Protein AF-A0A815THX4-F1 (afdb_monomer_lite)

Foldseek 3Di:
DDDPDDDPVSVVVVVCVVDNDDDDDDDLVQVVLVVVLVVVPDPCLLVVLLVLVQVLLVFPDKDWDWDWDPPVPDDPPDPPPTHTDDIDIDTPGHFDDPVNVVLQQDAQPADPDPPRPGGRSHSNSNCCVPDPWDKDDGDPKIKIWDADPSSDIDIDMD

Secondary structure (DSSP, 8-state):
----PPPHHHHHHHHHHHHPPP-PPP--HHHHHHHHHTT--STTHHHHHHHHHHHHTT-S-EEEEEEE---TTS-TT-GGGPPEEEEEEEE--PPP-HHHHHHHHSSS-----TT-S-TTS-GGGGGGGT-SS-EEEETTEEEEEEE-TTS-EEEEE-

InterPro domains:
  IPR036890 Histidine kinase/HSP90-like ATPase superfamily [G3DSA:3.30.565.10] (13-157)
  IPR036890 Histidine kinase/HSP90-like ATPase superfamily [SSF55874] (24-155)
  IPR058210 Sacsin/Nov domain [PF25794] (33-144)

Structure (mmCIF, N/CA/C/O backbone):
data_AF-A0A815THX4-F1
#
_entry.id   AF-A0A815THX4-F1
#
loop_
_atom_site.group_PDB
_atom_site.id
_atom_site.type_symbol
_atom_site.label_atom_id
_atom_site.label_alt_id
_atom_site.label_comp_id
_atom_site.label_asym_id
_atom_site.label_entity_id
_atom_site.label_seq_id
_atom_site.pdbx_PDB_ins_code
_atom_site.Cartn_x
_atom_site.Cartn_y
_atom_site.Cartn_z
_atom_site.occupancy
_atom_site.B_iso_or_equiv
_atom_site.auth_seq_id
_atom_site.auth_comp_id
_atom_site.auth_asym_id
_atom_site.auth_atom_id
_atom_site.pdbx_PDB_model_num
ATOM 1 N N . MET A 1 1 ? 11.079 26.989 -49.947 1.00 43.00 1 MET A N 1
ATOM 2 C CA . MET A 1 1 ? 10.542 25.959 -49.031 1.00 43.00 1 MET A CA 1
ATOM 3 C C . MET A 1 1 ? 11.718 25.300 -48.327 1.00 43.00 1 MET A C 1
ATOM 5 O O . MET A 1 1 ? 12.524 24.671 -49.001 1.00 43.00 1 MET A O 1
ATOM 9 N N . SER A 1 2 ? 11.881 25.532 -47.022 1.00 45.16 2 SER A N 1
ATOM 10 C CA . SER A 1 2 ? 12.988 24.970 -46.238 1.00 45.16 2 SER A CA 1
ATOM 11 C C . SER A 1 2 ? 12.837 23.449 -46.149 1.00 45.16 2 SER A C 1
ATOM 13 O O . SER A 1 2 ? 11.858 22.960 -45.588 1.00 45.16 2 SER A O 1
ATOM 15 N N . LYS A 1 3 ? 13.781 22.697 -46.725 1.00 56.72 3 LYS A N 1
ATOM 16 C CA . LYS A 1 3 ? 13.959 21.281 -46.394 1.00 56.72 3 LYS A CA 1
ATOM 17 C C . LYS A 1 3 ? 14.584 21.254 -45.002 1.00 56.72 3 LYS A C 1
ATOM 19 O O . LYS A 1 3 ? 15.767 21.550 -44.877 1.00 56.72 3 LYS A O 1
ATOM 24 N N . ASN A 1 4 ? 13.806 20.929 -43.972 1.00 61.59 4 ASN A N 1
ATOM 25 C CA . ASN A 1 4 ? 14.377 20.600 -42.668 1.00 61.59 4 ASN A CA 1
ATOM 26 C C . ASN A 1 4 ? 15.273 19.369 -42.857 1.00 61.59 4 ASN A C 1
ATOM 28 O O . ASN A 1 4 ? 14.770 18.258 -43.024 1.00 61.59 4 ASN A O 1
ATOM 32 N N . LEU A 1 5 ? 16.594 19.573 -42.910 1.00 72.06 5 LEU A N 1
ATOM 33 C CA . LEU A 1 5 ? 17.542 18.472 -42.813 1.00 72.06 5 LEU A CA 1
ATOM 34 C C . LEU A 1 5 ? 17.348 17.837 -41.436 1.00 72.06 5 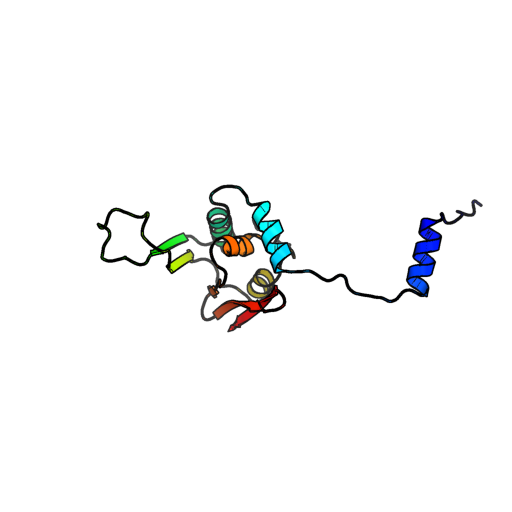LEU A C 1
ATOM 36 O O . LEU A 1 5 ? 17.507 18.509 -40.418 1.00 72.06 5 LEU A O 1
ATOM 40 N N . LEU A 1 6 ? 16.994 16.552 -41.426 1.00 74.69 6 LEU A N 1
ATOM 41 C CA . LEU A 1 6 ? 16.983 15.741 -40.214 1.00 74.69 6 LEU A CA 1
ATOM 42 C C . LEU A 1 6 ? 18.367 15.824 -39.579 1.00 74.69 6 LEU A C 1
ATOM 44 O O . LEU A 1 6 ? 19.382 15.604 -40.248 1.00 74.69 6 LEU A O 1
ATOM 48 N N . ASN A 1 7 ? 18.409 16.157 -38.294 1.00 86.94 7 ASN A N 1
ATOM 49 C CA . ASN A 1 7 ? 19.669 16.146 -37.574 1.00 86.94 7 ASN A CA 1
ATOM 50 C C . ASN A 1 7 ? 20.149 14.687 -37.403 1.00 86.94 7 ASN A C 1
ATOM 52 O O . ASN A 1 7 ? 19.446 13.710 -37.702 1.00 86.94 7 ASN A O 1
ATOM 56 N N . GLN A 1 8 ? 21.385 14.526 -36.938 1.00 90.19 8 GLN A N 1
ATOM 57 C CA . GLN A 1 8 ? 21.988 13.203 -36.792 1.00 90.19 8 GLN A CA 1
ATOM 58 C C . GLN A 1 8 ? 21.185 12.300 -35.840 1.00 90.19 8 GLN A C 1
ATOM 60 O O . GLN A 1 8 ? 20.997 11.122 -36.146 1.00 90.19 8 GLN A O 1
ATOM 65 N N . SER A 1 9 ? 20.664 12.836 -34.729 1.00 90.44 9 SER A N 1
ATOM 66 C CA . SER A 1 9 ? 19.825 12.080 -33.789 1.00 90.44 9 SER A CA 1
ATOM 67 C C . SER A 1 9 ? 18.517 11.602 -34.414 1.00 90.44 9 SER A C 1
ATOM 69 O O . SER A 1 9 ? 18.140 10.451 -34.206 1.00 90.44 9 SER A O 1
ATOM 71 N N . ASP A 1 10 ? 17.861 12.424 -35.232 1.00 93.31 10 ASP A N 1
ATOM 72 C CA . ASP A 1 10 ? 16.614 12.049 -35.900 1.00 93.31 10 ASP A CA 1
ATOM 73 C C . ASP A 1 10 ? 16.860 10.924 -36.911 1.00 93.31 10 ASP A C 1
ATOM 75 O O . ASP A 1 10 ? 16.099 9.959 -36.995 1.00 93.31 10 ASP A O 1
ATOM 79 N N . THR A 1 11 ? 17.980 11.000 -37.634 1.00 93.38 11 THR A N 1
ATOM 80 C CA . THR A 1 11 ? 18.398 9.956 -38.579 1.00 93.38 11 THR A CA 1
ATOM 81 C C . THR A 1 11 ? 18.682 8.633 -37.862 1.00 93.38 11 THR A C 1
ATOM 83 O O . THR A 1 11 ? 18.275 7.571 -38.334 1.00 93.38 11 THR A O 1
ATOM 86 N N . LEU A 1 12 ? 19.362 8.673 -36.711 1.00 93.81 12 LEU A N 1
ATOM 87 C CA . LEU A 1 12 ? 19.628 7.484 -35.895 1.00 93.81 12 LEU A CA 1
ATOM 88 C C . LEU A 1 12 ? 18.341 6.903 -35.298 1.00 93.81 12 LEU A C 1
ATOM 90 O O . LEU A 1 12 ? 18.167 5.685 -35.313 1.00 93.81 12 LEU A O 1
ATOM 94 N N . ARG A 1 13 ? 17.415 7.757 -34.843 1.00 93.12 13 ARG A N 1
ATOM 95 C CA . ARG A 1 13 ? 16.103 7.341 -34.335 1.00 93.12 13 ARG A CA 1
ATOM 96 C C . ARG A 1 13 ? 15.304 6.595 -35.400 1.00 93.12 13 ARG A C 1
ATOM 98 O O . ARG A 1 13 ? 14.772 5.529 -35.112 1.00 93.12 13 ARG A O 1
ATOM 105 N N . LEU A 1 14 ? 15.249 7.116 -36.626 1.00 94.69 14 LEU A N 1
ATOM 106 C CA . LEU A 1 14 ? 14.539 6.463 -37.731 1.00 94.69 14 LEU A CA 1
ATOM 107 C C . LEU A 1 14 ? 15.140 5.098 -38.076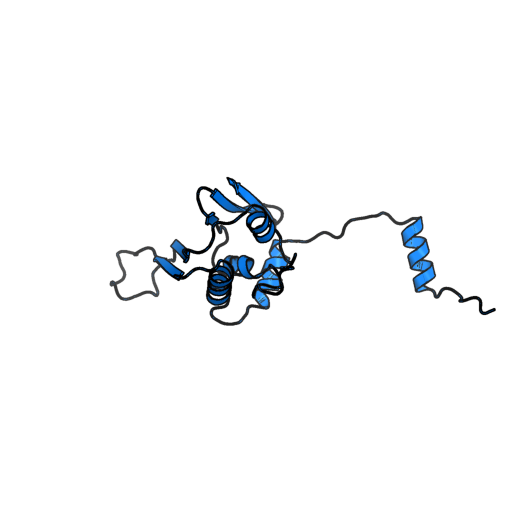 1.00 94.69 14 LEU A C 1
ATOM 109 O O . LEU A 1 14 ? 14.394 4.139 -38.248 1.00 94.69 14 LEU A O 1
ATOM 113 N N . LYS A 1 15 ? 16.473 4.984 -38.110 1.00 94.50 15 LYS A N 1
ATOM 114 C CA . LYS A 1 15 ? 17.144 3.690 -38.315 1.00 94.50 15 LYS A CA 1
ATOM 115 C C . LYS A 1 15 ? 16.804 2.697 -37.203 1.00 94.50 15 LYS A C 1
ATOM 117 O O . LYS A 1 15 ? 16.440 1.566 -37.500 1.00 94.50 15 LYS A O 1
ATOM 122 N N . ALA A 1 16 ? 16.862 3.130 -35.943 1.00 94.25 16 ALA A N 1
ATOM 123 C CA . ALA A 1 16 ? 16.515 2.287 -34.801 1.00 94.25 16 ALA A CA 1
ATOM 124 C C . ALA A 1 16 ? 15.052 1.814 -34.844 1.00 94.25 16 ALA A C 1
ATOM 126 O O . ALA A 1 16 ? 14.781 0.668 -34.518 1.00 94.25 16 ALA A O 1
ATOM 127 N N . LEU A 1 17 ? 14.116 2.657 -35.291 1.00 93.94 17 LEU A N 1
ATOM 128 C CA . LEU A 1 17 ? 12.705 2.276 -35.437 1.00 93.94 17 LEU A CA 1
ATOM 129 C C . LEU A 1 17 ? 12.446 1.340 -36.627 1.00 93.94 17 LEU A C 1
ATOM 131 O O . LEU A 1 17 ? 11.497 0.567 -36.591 1.00 93.94 17 LEU A O 1
ATOM 135 N N . GLN A 1 18 ? 13.251 1.421 -37.689 1.00 94.88 18 GLN A N 1
ATOM 136 C CA . GLN A 1 18 ? 13.068 0.606 -38.895 1.00 94.88 18 GLN A CA 1
ATOM 137 C C . GLN A 1 18 ? 13.687 -0.788 -38.789 1.00 94.88 18 GLN A C 1
ATOM 139 O O . GLN A 1 18 ? 13.153 -1.727 -39.372 1.00 94.88 18 GLN A O 1
ATOM 144 N N . SER A 1 19 ? 14.826 -0.922 -38.106 1.00 93.94 19 SER A N 1
ATOM 145 C CA . SER A 1 19 ? 15.585 -2.181 -38.056 1.00 93.94 19 SER A CA 1
ATOM 146 C C . SER A 1 19 ? 16.010 -2.614 -36.655 1.00 93.94 19 SER A C 1
ATOM 148 O O . SER A 1 19 ? 16.714 -3.615 -36.515 1.00 93.94 19 SER A O 1
ATOM 150 N N . GLY A 1 20 ? 15.624 -1.871 -35.619 1.00 93.00 20 GLY A N 1
ATOM 151 C CA . GLY A 1 20 ? 15.906 -2.238 -34.238 1.00 93.00 20 GLY A CA 1
ATOM 152 C C . GLY A 1 20 ? 15.051 -3.406 -33.758 1.00 93.00 20 GLY A C 1
ATOM 153 O O . GLY A 1 20 ? 13.971 -3.679 -34.277 1.00 93.00 20 GLY A O 1
ATOM 154 N N . ILE A 1 21 ? 15.551 -4.082 -32.726 1.00 94.31 21 ILE A N 1
ATOM 155 C CA . ILE A 1 21 ? 14.805 -5.108 -32.001 1.00 94.31 21 ILE A CA 1
ATOM 156 C C . ILE A 1 21 ? 14.020 -4.403 -30.899 1.00 94.31 21 ILE A C 1
ATOM 158 O O . ILE A 1 21 ? 14.606 -3.779 -30.009 1.00 94.31 21 ILE A O 1
ATOM 162 N N . GLU A 1 22 ? 12.699 -4.499 -30.965 1.00 92.75 22 GLU A N 1
ATOM 163 C CA . GLU A 1 22 ? 11.823 -3.984 -29.923 1.00 92.75 22 GLU A CA 1
ATOM 164 C C . GLU A 1 22 ? 11.972 -4.825 -28.650 1.00 92.75 22 GLU A C 1
ATOM 166 O O . GLU A 1 22 ? 11.826 -6.045 -28.674 1.00 92.75 22 GLU A O 1
ATOM 171 N N . ASN A 1 23 ? 12.266 -4.163 -27.533 1.00 92.75 23 ASN A N 1
ATOM 172 C CA . ASN A 1 23 ? 12.268 -4.763 -26.204 1.00 92.75 23 ASN A CA 1
ATOM 173 C C . ASN A 1 23 ? 11.520 -3.828 -25.256 1.00 92.75 23 ASN A C 1
ATOM 175 O O . ASN A 1 23 ? 11.697 -2.606 -25.313 1.00 92.75 23 ASN A O 1
ATOM 179 N N . ARG A 1 24 ? 10.697 -4.388 -24.366 1.00 88.94 24 ARG A N 1
ATOM 180 C CA . ARG A 1 24 ? 10.037 -3.600 -23.322 1.00 88.94 24 ARG A CA 1
ATOM 181 C C . ARG A 1 24 ? 11.052 -3.260 -22.236 1.00 88.94 24 ARG A C 1
ATOM 183 O O . ARG A 1 24 ? 11.845 -4.105 -21.841 1.00 88.94 24 ARG A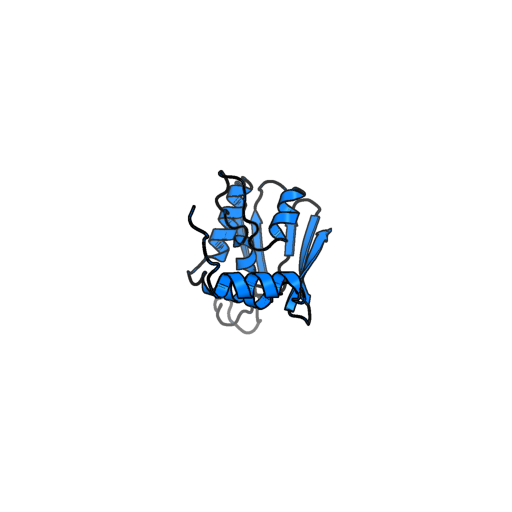 O 1
ATOM 190 N N . VAL A 1 25 ? 11.007 -2.030 -21.731 1.00 86.00 25 VAL A N 1
ATOM 191 C CA . VAL A 1 25 ? 11.783 -1.661 -20.541 1.00 86.00 25 VAL A CA 1
ATOM 192 C C . VAL A 1 25 ? 11.232 -2.432 -19.341 1.00 86.00 25 VAL A C 1
ATOM 194 O O . VAL A 1 25 ? 10.035 -2.367 -19.053 1.00 86.00 25 VAL A O 1
ATOM 197 N N . GLU A 1 26 ? 12.103 -3.161 -18.654 1.00 86.56 26 GLU A N 1
ATOM 198 C CA . GLU A 1 26 ? 11.762 -3.924 -17.455 1.00 86.56 26 GLU A CA 1
ATOM 199 C C . GLU A 1 26 ? 11.872 -3.063 -16.192 1.00 86.56 26 GLU A C 1
ATOM 201 O O . GLU A 1 26 ? 12.659 -2.115 -16.120 1.00 86.56 26 GLU A O 1
ATOM 206 N N . VAL A 1 27 ? 11.074 -3.397 -15.176 1.00 85.12 27 VAL A N 1
ATOM 207 C CA . VAL A 1 27 ? 11.042 -2.692 -13.891 1.00 85.12 27 VAL A CA 1
ATOM 208 C C . VAL A 1 27 ? 11.304 -3.692 -12.773 1.00 85.12 27 VAL A C 1
ATOM 210 O O . VAL A 1 27 ? 10.513 -4.606 -12.562 1.00 85.12 27 VAL A O 1
ATOM 213 N N . ASN A 1 28 ? 12.380 -3.483 -12.013 1.00 88.38 28 ASN A N 1
ATOM 214 C CA . ASN A 1 28 ? 12.593 -4.191 -10.753 1.00 88.38 28 ASN A CA 1
ATOM 215 C C . ASN A 1 28 ? 11.694 -3.559 -9.677 1.00 88.38 28 ASN A C 1
ATOM 217 O O . ASN A 1 28 ? 11.944 -2.433 -9.236 1.00 88.38 28 ASN A O 1
ATOM 221 N N . GLN A 1 29 ? 10.627 -4.263 -9.296 1.00 89.62 29 GLN A N 1
ATOM 222 C CA . GLN A 1 29 ? 9.588 -3.735 -8.407 1.00 89.62 29 GLN A CA 1
ATOM 223 C C . GLN A 1 29 ? 10.093 -3.517 -6.979 1.00 89.62 29 GLN A C 1
ATOM 225 O O . GLN A 1 29 ? 9.769 -2.491 -6.383 1.00 89.62 29 GLN A O 1
ATOM 230 N N . ARG A 1 30 ? 10.953 -4.403 -6.462 1.00 90.25 30 ARG A N 1
ATOM 231 C CA . ARG A 1 30 ? 11.585 -4.224 -5.147 1.00 90.25 30 ARG A CA 1
ATOM 232 C C . ARG A 1 30 ? 12.425 -2.956 -5.093 1.00 90.25 30 ARG A C 1
ATOM 234 O O . ARG A 1 30 ? 12.169 -2.083 -4.274 1.00 90.25 30 ARG A O 1
ATOM 241 N N . MET A 1 31 ? 13.328 -2.773 -6.057 1.00 87.94 31 MET A N 1
ATOM 242 C CA . MET A 1 31 ? 14.135 -1.553 -6.138 1.00 87.94 31 MET A CA 1
ATOM 243 C C . MET A 1 31 ? 13.297 -0.291 -6.373 1.00 87.94 31 MET A C 1
ATOM 245 O O . MET A 1 31 ? 13.697 0.794 -5.950 1.00 87.94 31 MET A O 1
ATOM 249 N N . LEU A 1 32 ? 12.175 -0.394 -7.092 1.00 87.94 32 LEU A N 1
ATOM 250 C CA . LEU A 1 32 ? 11.256 0.727 -7.281 1.00 87.94 32 LEU A CA 1
ATOM 251 C C . LEU A 1 32 ? 10.628 1.141 -5.946 1.00 87.94 32 LEU A C 1
ATOM 253 O O . LEU A 1 32 ? 10.654 2.329 -5.621 1.00 87.94 32 LEU A O 1
ATOM 257 N N . ILE A 1 33 ? 10.124 0.171 -5.178 1.00 86.44 33 ILE A N 1
ATOM 258 C CA . ILE A 1 33 ? 9.560 0.394 -3.845 1.00 86.44 33 ILE A CA 1
ATOM 259 C C . ILE A 1 33 ? 10.640 0.940 -2.906 1.00 86.44 33 ILE A C 1
ATOM 261 O O . ILE A 1 33 ? 10.432 1.997 -2.323 1.00 86.44 33 ILE A O 1
ATOM 265 N N . ASP A 1 34 ? 11.840 0.361 -2.857 1.00 86.94 34 ASP A N 1
ATOM 266 C CA . ASP A 1 34 ? 12.937 0.864 -2.013 1.00 86.94 34 ASP A CA 1
ATOM 267 C C . ASP A 1 34 ? 13.307 2.320 -2.340 1.00 86.94 34 ASP A C 1
ATOM 269 O O . ASP A 1 34 ? 13.459 3.167 -1.457 1.00 86.94 34 ASP A O 1
ATOM 273 N N . LYS A 1 35 ? 13.411 2.658 -3.633 1.00 85.12 35 LYS A N 1
ATOM 274 C CA . LYS A 1 35 ? 13.687 4.034 -4.081 1.00 85.12 35 LYS A CA 1
ATOM 275 C C . LYS A 1 35 ? 12.548 4.991 -3.759 1.00 85.12 35 LYS A C 1
ATOM 277 O O . LYS A 1 35 ? 12.793 6.188 -3.582 1.00 85.12 35 LYS A O 1
ATOM 282 N N . MET A 1 36 ? 11.313 4.509 -3.765 1.00 81.69 36 MET A N 1
ATOM 283 C CA . MET A 1 36 ? 10.159 5.284 -3.342 1.00 81.69 36 MET A CA 1
ATOM 284 C C . MET A 1 36 ? 10.236 5.528 -1.830 1.00 81.69 36 MET A C 1
ATOM 286 O O . MET A 1 36 ? 10.225 6.685 -1.421 1.00 81.69 36 MET A O 1
ATOM 290 N N . LEU A 1 37 ? 10.417 4.480 -1.021 1.00 81.38 37 LEU A N 1
ATOM 291 C CA . LEU A 1 37 ? 10.549 4.554 0.438 1.00 81.38 37 LEU A CA 1
ATOM 292 C C . LEU A 1 37 ? 11.686 5.487 0.875 1.00 81.38 37 LEU A C 1
ATOM 294 O O . LEU A 1 37 ? 11.512 6.272 1.801 1.00 81.38 37 LEU A O 1
ATOM 298 N N . ALA A 1 38 ? 12.808 5.503 0.151 1.00 81.12 38 ALA A N 1
ATOM 299 C CA . ALA A 1 38 ? 13.913 6.426 0.412 1.00 81.12 38 ALA A CA 1
ATOM 300 C C . ALA A 1 38 ? 13.525 7.918 0.298 1.00 81.12 38 ALA A C 1
ATOM 302 O O . ALA A 1 38 ? 14.173 8.768 0.903 1.00 81.12 38 ALA A O 1
ATOM 303 N N . ARG A 1 39 ? 12.474 8.258 -0.464 1.00 70.38 39 ARG A N 1
ATOM 304 C CA . ARG A 1 39 ? 11.923 9.627 -0.550 1.00 70.38 39 ARG A CA 1
ATOM 305 C C . ARG A 1 39 ? 10.928 9.933 0.566 1.00 70.38 39 ARG A C 1
ATOM 307 O O . ARG A 1 39 ? 10.677 11.098 0.855 1.00 70.38 39 ARG A O 1
ATOM 314 N N . TYR A 1 40 ? 10.402 8.900 1.211 1.00 67.12 40 TYR A N 1
ATOM 315 C CA . TYR A 1 40 ? 9.536 8.980 2.381 1.00 67.12 40 TYR A CA 1
ATOM 316 C C . TYR A 1 40 ? 10.343 8.978 3.688 1.00 67.12 40 TYR A C 1
ATOM 318 O O . TYR A 1 40 ? 9.909 8.444 4.702 1.00 67.12 40 TYR A O 1
ATOM 326 N N . SER A 1 41 ? 11.505 9.631 3.702 1.00 63.75 41 SER A N 1
ATOM 327 C CA . SER A 1 41 ? 12.416 9.688 4.854 1.00 63.75 41 SER A CA 1
ATOM 328 C C . SER A 1 41 ? 11.911 10.544 6.026 1.00 63.75 41 SER A C 1
ATOM 330 O O . SER A 1 41 ? 12.701 10.926 6.885 1.00 63.75 41 SER A O 1
ATOM 332 N N . SER A 1 42 ? 10.631 10.925 6.034 1.00 70.88 42 SER A N 1
ATOM 333 C CA . SER A 1 42 ? 10.045 11.699 7.130 1.00 70.88 42 SER A CA 1
ATOM 334 C C . SER A 1 42 ? 9.408 10.765 8.148 1.00 70.88 42 SER A C 1
ATOM 336 O O . SER A 1 42 ? 8.791 9.762 7.785 1.00 70.88 42 SER A O 1
ATOM 338 N N . ASP A 1 43 ? 9.524 11.113 9.424 1.00 73.31 43 ASP A N 1
ATOM 339 C CA . ASP A 1 43 ? 8.922 10.327 10.494 1.00 73.31 43 ASP A CA 1
ATOM 340 C C . ASP A 1 43 ? 7.409 10.197 10.279 1.00 73.31 43 ASP A C 1
ATOM 342 O O . ASP A 1 43 ? 6.748 11.124 9.801 1.00 73.31 43 ASP A O 1
ATOM 346 N N . PHE A 1 44 ? 6.848 9.041 10.635 1.00 77.38 44 PHE A N 1
ATOM 347 C CA . PHE A 1 44 ? 5.406 8.761 10.612 1.00 77.38 44 PHE A CA 1
ATOM 348 C C . PHE A 1 44 ? 4.714 8.802 9.239 1.00 77.38 44 PHE A C 1
ATOM 350 O O . PHE A 1 44 ? 3.484 8.882 9.205 1.00 77.38 44 PHE A O 1
ATOM 357 N N . VAL A 1 45 ? 5.442 8.727 8.114 1.00 84.38 45 VAL A N 1
ATOM 358 C CA . VAL A 1 45 ? 4.820 8.654 6.770 1.00 84.38 45 VAL A CA 1
ATOM 359 C C . VAL A 1 45 ? 3.732 7.597 6.720 1.00 84.38 45 VAL A C 1
ATOM 361 O O . VAL A 1 45 ? 2.610 7.916 6.348 1.00 84.38 45 VAL A O 1
ATOM 364 N N . VAL A 1 46 ? 4.047 6.370 7.136 1.00 87.00 46 VAL A N 1
ATOM 365 C CA . VAL A 1 46 ? 3.116 5.242 7.028 1.00 87.00 46 VAL A CA 1
ATOM 366 C C . VAL A 1 46 ? 1.806 5.547 7.752 1.00 87.00 46 VAL A C 1
ATOM 368 O O . VAL A 1 46 ? 0.731 5.367 7.191 1.00 87.00 46 VAL A O 1
ATOM 371 N N . CYS A 1 47 ? 1.877 6.092 8.969 1.00 88.25 47 CYS A N 1
ATOM 372 C CA . CYS A 1 47 ? 0.681 6.469 9.717 1.00 88.25 47 CYS A CA 1
ATOM 373 C C . CYS A 1 47 ? -0.120 7.566 9.006 1.00 88.25 47 CYS A C 1
ATOM 375 O O . CYS A 1 47 ? -1.341 7.468 8.941 1.00 88.25 47 CYS A O 1
ATOM 377 N N . ARG A 1 48 ? 0.541 8.594 8.454 1.00 88.81 48 ARG A N 1
ATOM 378 C CA . ARG A 1 48 ? -0.153 9.665 7.720 1.00 88.81 48 ARG A CA 1
ATOM 379 C C . ARG A 1 48 ? -0.863 9.139 6.478 1.00 88.81 48 ARG A C 1
ATOM 381 O O . ARG A 1 48 ? -2.025 9.472 6.286 1.00 88.81 48 ARG A O 1
ATOM 388 N N . GLU A 1 49 ? -0.196 8.310 5.681 1.00 88.94 49 GLU A N 1
ATOM 389 C CA . GLU A 1 49 ? -0.770 7.720 4.466 1.00 88.94 49 GLU A CA 1
ATOM 390 C C . GLU A 1 49 ? -1.968 6.816 4.805 1.00 88.94 49 GLU A C 1
ATOM 392 O O . GLU A 1 49 ? -3.015 6.898 4.170 1.00 88.94 49 GLU A O 1
ATOM 397 N N . LEU A 1 50 ? -1.871 5.998 5.861 1.00 91.00 50 LEU A N 1
ATOM 398 C CA . LEU A 1 50 ? -2.977 5.136 6.301 1.00 91.00 50 LEU A CA 1
ATOM 399 C C . LEU A 1 50 ? -4.174 5.932 6.845 1.00 91.00 50 LEU A C 1
ATOM 401 O O . LEU A 1 50 ? -5.324 5.556 6.602 1.00 91.00 50 LEU A O 1
ATOM 405 N N . ILE A 1 51 ? -3.925 7.040 7.549 1.00 91.38 51 ILE A N 1
ATOM 406 C CA . ILE A 1 51 ? -4.981 7.954 8.006 1.00 91.38 51 ILE A CA 1
ATOM 407 C C . ILE A 1 51 ? -5.641 8.644 6.809 1.00 91.38 51 ILE A C 1
ATOM 409 O O . ILE A 1 51 ? -6.865 8.686 6.746 1.00 91.38 51 ILE A O 1
ATOM 413 N N . GLN A 1 52 ? -4.862 9.125 5.837 1.00 89.00 52 GLN A N 1
ATOM 414 C CA . GLN A 1 52 ? -5.396 9.731 4.612 1.00 89.00 52 GLN A CA 1
ATOM 415 C C . GLN A 1 52 ? -6.244 8.740 3.812 1.00 89.00 52 GLN A C 1
ATOM 417 O O . GLN A 1 52 ? -7.357 9.076 3.428 1.00 89.00 52 GLN A O 1
ATOM 422 N N . ASN A 1 53 ? -5.793 7.491 3.655 1.00 89.50 53 ASN A N 1
ATOM 423 C CA . ASN A 1 53 ? -6.594 6.436 3.025 1.00 89.50 53 ASN A CA 1
ATOM 424 C C . ASN A 1 53 ? -7.917 6.191 3.772 1.00 89.50 53 ASN A C 1
ATOM 426 O O . ASN A 1 53 ? -8.936 5.885 3.157 1.00 89.50 53 ASN A O 1
ATOM 430 N N . SER A 1 54 ? -7.908 6.322 5.101 1.00 92.19 54 SER A N 1
ATOM 431 C CA . SER A 1 54 ? -9.114 6.178 5.920 1.00 92.19 54 SER A CA 1
ATOM 432 C C . SER A 1 54 ? -10.078 7.355 5.719 1.00 92.19 54 SER A C 1
ATOM 434 O O . SER A 1 54 ? -11.283 7.138 5.615 1.00 92.19 54 SER A O 1
ATOM 436 N N . ASP A 1 55 ? -9.562 8.580 5.605 1.00 90.81 55 ASP A N 1
ATOM 437 C CA . ASP A 1 55 ? -10.350 9.781 5.287 1.00 90.81 55 ASP A CA 1
ATOM 438 C C . ASP A 1 55 ? -10.933 9.739 3.862 1.00 90.81 55 ASP A C 1
ATOM 440 O O . ASP A 1 55 ? -12.125 9.991 3.664 1.00 90.81 55 ASP A O 1
ATOM 444 N N . ASP A 1 56 ? -10.141 9.308 2.874 1.00 87.69 56 ASP A N 1
ATOM 445 C CA . ASP A 1 56 ? -10.591 9.080 1.493 1.00 87.69 56 ASP A CA 1
ATOM 446 C C . ASP A 1 56 ? -11.727 8.036 1.452 1.00 87.69 56 ASP A C 1
ATOM 448 O O . ASP A 1 56 ? -12.706 8.200 0.716 1.00 87.69 56 ASP A O 1
ATOM 452 N N . ALA A 1 57 ? -11.659 7.014 2.315 1.00 90.31 57 ALA A N 1
ATOM 453 C CA . ALA A 1 57 ? -12.715 6.021 2.522 1.00 90.31 57 ALA A CA 1
ATOM 454 C C . ALA A 1 57 ? -13.885 6.517 3.398 1.00 90.31 57 ALA A C 1
ATOM 456 O O . ALA A 1 57 ? -14.783 5.737 3.711 1.00 90.31 57 ALA A O 1
ATOM 457 N N . LYS A 1 58 ? -13.911 7.795 3.797 1.00 93.31 58 LYS A N 1
ATOM 458 C CA . LYS A 1 58 ? -14.951 8.408 4.646 1.00 93.31 58 LYS A CA 1
ATOM 459 C C . LYS A 1 58 ? -15.110 7.731 6.013 1.00 93.31 58 LYS A C 1
ATOM 461 O O . LYS A 1 58 ? -16.209 7.698 6.569 1.00 93.31 58 LYS A O 1
ATOM 466 N N . ALA A 1 59 ? -14.025 7.182 6.558 1.00 95.94 59 ALA A N 1
ATOM 467 C CA . ALA A 1 59 ? -14.021 6.602 7.894 1.00 95.94 59 ALA A CA 1
ATOM 468 C C . ALA A 1 59 ? -14.248 7.674 8.969 1.00 95.94 59 ALA A C 1
ATOM 470 O O . ALA A 1 59 ? -13.800 8.812 8.851 1.00 95.94 59 ALA A O 1
ATOM 471 N N . THR A 1 60 ? -14.901 7.288 10.064 1.00 97.25 60 THR A N 1
ATOM 472 C CA . THR A 1 60 ? -15.078 8.144 11.252 1.00 97.25 60 THR A CA 1
ATOM 473 C C . THR A 1 60 ? -14.203 7.713 12.427 1.00 97.25 60 THR A C 1
ATOM 475 O O . THR A 1 60 ? -14.129 8.410 13.437 1.00 97.25 60 THR A O 1
ATOM 478 N N . SER A 1 61 ? -13.526 6.571 12.304 1.00 96.56 61 SER A N 1
ATOM 479 C CA . SER A 1 61 ? -12.604 6.031 13.297 1.00 96.56 61 SER A CA 1
ATOM 480 C C . SER A 1 61 ? -11.401 5.378 12.626 1.00 96.56 61 SER A C 1
ATOM 482 O O . SER A 1 61 ? -11.517 4.775 11.557 1.00 96.56 61 SER A O 1
ATOM 484 N N . PHE A 1 62 ? -10.255 5.482 13.291 1.00 95.50 62 PHE A N 1
ATOM 485 C CA . PHE A 1 62 ? -9.004 4.854 12.899 1.00 95.50 62 PHE A CA 1
ATOM 486 C C . PHE A 1 62 ? -8.300 4.331 14.152 1.00 95.50 62 PHE A C 1
ATOM 488 O O . PHE A 1 62 ? -8.139 5.068 15.125 1.00 95.50 62 PHE A O 1
ATOM 495 N N . HIS A 1 63 ? -7.876 3.072 14.122 1.00 95.31 63 HIS A N 1
ATOM 496 C CA . HIS A 1 63 ? -7.131 2.417 15.190 1.00 95.31 63 HIS A CA 1
ATOM 497 C C . HIS A 1 63 ? -5.801 1.922 14.638 1.00 95.31 63 HIS A C 1
ATOM 499 O O . HIS A 1 63 ? -5.754 1.301 13.576 1.00 95.31 63 HIS A O 1
ATOM 505 N N . PHE A 1 64 ? -4.729 2.193 15.378 1.00 93.62 64 PHE A N 1
ATOM 506 C CA . PHE A 1 64 ? -3.395 1.695 15.082 1.00 93.62 64 PHE A CA 1
ATOM 507 C C . PHE A 1 64 ? -2.946 0.810 16.239 1.00 93.62 64 PHE A C 1
ATOM 509 O O . PHE A 1 64 ? -2.687 1.296 17.340 1.00 93.62 64 PHE A O 1
ATOM 516 N N . GLU A 1 65 ? -2.910 -0.494 15.999 1.00 93.75 65 GLU A N 1
ATOM 517 C CA . GLU A 1 65 ? -2.590 -1.500 17.003 1.00 93.75 65 GLU A CA 1
ATOM 518 C C . GLU A 1 65 ? -1.206 -2.074 16.726 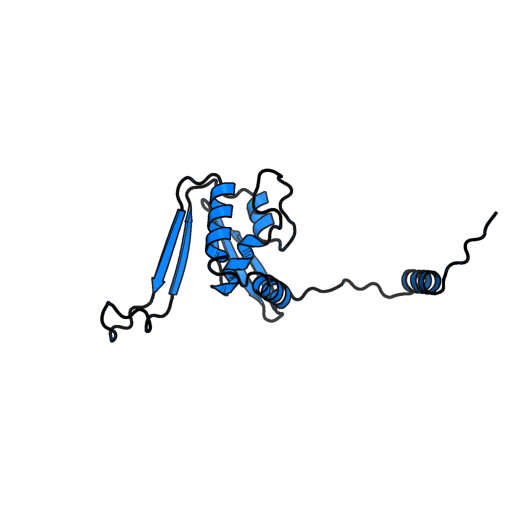1.00 93.75 65 GLU A C 1
ATOM 520 O O . GLU A 1 65 ? -0.868 -2.400 15.588 1.00 93.75 65 GLU A O 1
ATOM 525 N N . ILE A 1 66 ? -0.409 -2.213 17.782 1.00 90.25 66 ILE A N 1
ATOM 526 C CA . ILE A 1 66 ? 0.924 -2.800 17.721 1.00 90.25 66 ILE A CA 1
ATOM 527 C C . ILE A 1 66 ? 0.964 -3.962 18.703 1.00 90.25 66 ILE A C 1
ATOM 529 O O . ILE A 1 66 ? 0.806 -3.772 19.911 1.00 90.25 66 ILE A O 1
ATOM 533 N N . THR A 1 67 ? 1.217 -5.157 18.184 1.00 89.75 67 THR A N 1
ATOM 534 C CA . THR A 1 67 ? 1.413 -6.363 18.983 1.00 89.75 67 THR A CA 1
ATOM 535 C C . THR A 1 67 ? 2.893 -6.705 19.018 1.00 89.75 67 THR A C 1
ATOM 537 O O . THR A 1 67 ? 3.565 -6.730 17.985 1.00 89.75 67 THR A O 1
ATOM 540 N N . CYS A 1 68 ? 3.402 -6.999 20.214 1.00 87.31 68 CYS A N 1
ATOM 541 C CA . CYS A 1 68 ? 4.776 -7.442 20.408 1.00 87.31 68 CYS A CA 1
ATOM 542 C C . CYS A 1 68 ? 4.819 -8.754 21.191 1.00 87.31 68 CYS A C 1
ATOM 544 O O . CYS A 1 68 ? 4.016 -8.977 22.101 1.00 87.31 68 CYS A O 1
ATOM 546 N N . ASN A 1 69 ? 5.832 -9.574 20.921 1.00 81.00 69 ASN A N 1
ATOM 547 C CA . ASN A 1 69 ? 6.142 -10.725 21.754 1.00 81.00 69 ASN A CA 1
ATOM 548 C C . ASN A 1 69 ? 6.635 -10.264 23.129 1.00 81.00 69 ASN A C 1
ATOM 550 O O . ASN A 1 69 ? 7.604 -9.509 23.249 1.00 81.00 69 ASN A O 1
ATOM 554 N N . ASN A 1 70 ? 5.999 -10.766 24.186 1.00 66.81 70 ASN A N 1
ATOM 555 C CA . ASN A 1 70 ? 6.523 -10.639 25.539 1.00 66.81 70 ASN A CA 1
ATOM 556 C C . ASN A 1 70 ? 7.618 -11.692 25.736 1.00 66.81 70 ASN A C 1
ATOM 558 O O . ASN A 1 70 ? 7.331 -12.846 26.063 1.00 66.81 70 ASN A O 1
ATOM 562 N N . ASN A 1 71 ? 8.882 -11.294 25.586 1.00 59.69 71 ASN A N 1
ATOM 563 C CA . ASN A 1 71 ? 9.967 -12.069 26.174 1.00 59.69 71 ASN A CA 1
ATOM 564 C C . ASN A 1 71 ? 9.763 -12.061 27.694 1.00 59.69 71 ASN A C 1
ATOM 566 O O . ASN A 1 71 ? 9.900 -11.032 28.348 1.00 59.69 71 ASN A O 1
ATOM 570 N N . ARG A 1 72 ? 9.408 -13.220 28.262 1.00 55.31 72 ARG A N 1
ATOM 571 C CA . ARG A 1 72 ? 9.033 -13.403 29.681 1.00 55.31 72 ARG A CA 1
ATOM 572 C C . ARG A 1 72 ? 10.125 -13.009 30.696 1.00 55.31 72 ARG A C 1
ATOM 574 O O . ARG A 1 72 ? 9.889 -13.097 31.894 1.00 55.31 72 ARG A O 1
ATOM 581 N N . LEU A 1 73 ? 11.309 -12.615 30.228 1.00 56.19 73 LEU A N 1
ATOM 582 C CA . LEU A 1 73 ? 12.489 -12.281 31.031 1.00 56.19 73 LEU A CA 1
ATOM 583 C C . LEU A 1 73 ? 12.696 -10.770 31.229 1.00 56.19 73 LEU A C 1
ATOM 585 O O . LEU A 1 73 ? 13.471 -10.384 32.099 1.00 56.19 73 LEU A O 1
ATOM 589 N N . SER A 1 74 ? 12.021 -9.914 30.459 1.00 52.25 74 SER A N 1
ATOM 590 C CA . SER A 1 74 ? 12.087 -8.458 30.625 1.00 52.25 74 SER A CA 1
ATOM 591 C C . SER A 1 74 ? 10.888 -7.972 31.434 1.00 52.25 74 SER A C 1
ATOM 593 O O . SER A 1 74 ? 9.748 -8.309 31.114 1.00 52.25 74 SER A O 1
ATOM 595 N N . SER A 1 75 ? 11.142 -7.181 32.476 1.00 55.75 75 SER A N 1
ATOM 596 C CA . SER A 1 75 ? 10.103 -6.506 33.256 1.00 55.75 75 SER A CA 1
ATOM 597 C C . SER A 1 75 ? 9.130 -5.753 32.335 1.00 55.75 75 SER A C 1
ATOM 599 O O . SER A 1 75 ? 9.521 -5.228 31.294 1.00 55.75 75 SER A O 1
ATOM 601 N N . GLU A 1 76 ? 7.849 -5.695 32.714 1.00 57.47 76 GLU A N 1
ATOM 602 C CA . GLU A 1 76 ? 6.729 -5.234 31.866 1.00 57.47 76 GLU A CA 1
ATOM 603 C C . GLU A 1 76 ? 6.897 -3.839 31.231 1.00 57.47 76 GLU A C 1
ATOM 605 O O . GLU A 1 76 ? 6.157 -3.496 30.309 1.00 57.47 76 GLU A O 1
ATOM 610 N N . LYS A 1 77 ? 7.866 -3.042 31.695 1.00 59.12 77 LYS A N 1
ATOM 611 C CA . LYS A 1 77 ? 8.099 -1.655 31.275 1.00 59.12 77 LYS A CA 1
ATOM 612 C C . LYS A 1 77 ? 9.214 -1.470 30.243 1.00 59.12 77 LYS A C 1
ATOM 614 O O . LYS A 1 77 ? 9.385 -0.348 29.777 1.00 59.12 77 LYS A O 1
ATOM 619 N N . ASP A 1 78 ? 9.958 -2.516 29.884 1.00 58.97 78 ASP A N 1
ATOM 620 C CA . ASP A 1 78 ? 11.060 -2.389 28.928 1.00 58.97 78 ASP A CA 1
ATOM 621 C C . ASP A 1 78 ? 10.618 -2.781 27.507 1.00 58.97 78 ASP A C 1
ATOM 623 O O . ASP A 1 78 ? 10.492 -3.959 27.163 1.00 58.97 78 ASP A O 1
ATOM 627 N N . PHE A 1 79 ? 10.330 -1.775 26.676 1.00 62.66 79 PHE A N 1
ATOM 628 C CA . PHE A 1 79 ? 9.964 -1.971 25.268 1.00 62.66 79 PHE A CA 1
ATOM 629 C C . PHE A 1 79 ? 11.169 -2.311 24.384 1.00 62.66 79 PHE A C 1
ATOM 631 O O . PHE A 1 79 ? 10.973 -2.821 23.283 1.00 62.66 79 PHE A O 1
ATOM 638 N N . HIS A 1 80 ? 12.402 -2.085 24.851 1.00 62.72 80 HIS A N 1
ATOM 639 C CA . HIS A 1 80 ? 13.599 -2.272 24.028 1.00 62.72 80 HIS A CA 1
ATOM 640 C C . HIS A 1 80 ? 13.884 -3.739 23.676 1.00 62.72 80 HIS A C 1
ATOM 642 O O . HIS A 1 80 ? 14.553 -4.003 22.682 1.00 62.72 80 HIS A O 1
ATOM 648 N N . ASN A 1 81 ? 13.341 -4.690 24.442 1.00 64.75 81 ASN A N 1
ATOM 649 C CA . ASN A 1 81 ? 13.577 -6.127 24.259 1.00 64.75 81 ASN A CA 1
ATOM 650 C C . ASN A 1 81 ? 12.380 -6.885 23.659 1.00 64.75 81 ASN A C 1
ATOM 652 O O . ASN A 1 81 ? 12.356 -8.122 23.676 1.00 64.75 81 ASN A O 1
ATOM 656 N N . LYS A 1 82 ? 11.375 -6.163 23.148 1.00 70.62 82 LYS A N 1
ATOM 657 C CA . LYS A 1 82 ? 10.185 -6.760 22.534 1.00 70.62 82 LYS A CA 1
ATOM 658 C C . LYS A 1 82 ? 10.301 -6.756 21.014 1.00 70.62 82 LYS A C 1
ATOM 660 O O . LYS A 1 82 ? 10.557 -5.724 20.403 1.00 70.62 82 LYS A O 1
ATOM 665 N N . THR A 1 83 ? 10.056 -7.907 20.400 1.00 80.50 83 THR A N 1
ATOM 666 C CA . THR A 1 83 ? 9.955 -8.020 18.941 1.00 80.50 83 THR A CA 1
ATOM 667 C C . THR A 1 83 ? 8.523 -7.726 18.516 1.00 80.50 83 THR A C 1
ATOM 669 O O . THR A 1 83 ? 7.592 -8.348 19.031 1.00 80.50 83 THR A O 1
ATOM 672 N N . LEU A 1 84 ? 8.353 -6.782 17.592 1.00 83.88 84 LEU A N 1
ATOM 673 C CA . LEU A 1 84 ? 7.080 -6.508 16.928 1.00 83.88 84 LEU A CA 1
ATOM 674 C C . LEU A 1 84 ? 6.640 -7.753 16.155 1.00 83.88 84 LEU A C 1
ATOM 676 O O . LEU A 1 84 ? 7.427 -8.305 15.390 1.00 83.88 84 LEU A O 1
ATOM 680 N N . THR A 1 85 ? 5.408 -8.204 16.368 1.00 87.62 85 THR A N 1
ATOM 681 C CA . THR A 1 85 ? 4.847 -9.365 15.661 1.00 87.62 85 THR A CA 1
ATOM 682 C C . THR A 1 85 ? 3.771 -8.983 14.671 1.00 87.62 85 THR A C 1
ATOM 684 O O . THR A 1 85 ? 3.612 -9.662 13.665 1.00 87.62 85 THR A O 1
ATOM 687 N N . GLU A 1 86 ? 3.014 -7.927 14.954 1.00 91.44 86 GLU A N 1
ATOM 688 C CA . GLU A 1 86 ? 1.921 -7.499 14.093 1.00 91.44 86 GLU A CA 1
ATOM 689 C C . GLU A 1 86 ? 1.652 -6.009 14.286 1.00 91.44 86 GLU A C 1
ATOM 691 O O . GLU A 1 86 ? 1.667 -5.504 15.411 1.00 91.44 86 GLU A O 1
ATOM 696 N N . ILE A 1 87 ? 1.375 -5.319 13.185 1.00 92.44 87 ILE A N 1
ATOM 697 C CA . ILE A 1 87 ? 0.853 -3.956 13.182 1.00 92.44 87 ILE A CA 1
ATOM 698 C C . ILE A 1 87 ? -0.464 -3.989 12.415 1.00 92.44 87 ILE A C 1
ATOM 700 O O . ILE A 1 87 ? -0.500 -4.465 11.281 1.00 92.44 87 ILE A O 1
ATOM 704 N N . ARG A 1 88 ? -1.539 -3.472 13.014 1.00 94.44 88 ARG A N 1
ATOM 705 C CA . ARG A 1 88 ? -2.846 -3.346 12.360 1.00 94.44 88 ARG A CA 1
ATOM 706 C C . ARG A 1 88 ? -3.254 -1.888 12.266 1.00 94.44 88 ARG A C 1
ATOM 708 O O . ARG A 1 88 ? -3.212 -1.160 13.252 1.00 94.44 88 ARG A O 1
ATOM 715 N N . ALA A 1 89 ? -3.701 -1.490 11.082 1.00 94.88 89 ALA A N 1
ATOM 716 C CA . ALA A 1 89 ? -4.388 -0.229 10.855 1.00 94.88 89 ALA A CA 1
ATOM 717 C C . ALA A 1 89 ? -5.833 -0.537 10.463 1.00 94.88 89 ALA A C 1
ATOM 719 O O . ALA A 1 89 ? -6.079 -1.171 9.438 1.00 94.88 89 ALA A O 1
ATOM 720 N N . ILE A 1 90 ? -6.776 -0.136 11.309 1.00 96.50 90 ILE A N 1
ATOM 721 C CA . ILE A 1 90 ? -8.183 -0.529 11.212 1.00 96.50 90 ILE A CA 1
ATOM 722 C C . ILE A 1 90 ? -9.028 0.735 11.134 1.00 96.50 90 ILE A C 1
ATOM 724 O O . ILE A 1 90 ? -8.920 1.611 11.989 1.00 96.50 90 ILE A O 1
ATOM 728 N N . ASN A 1 91 ? -9.900 0.821 10.135 1.00 96.38 91 ASN A N 1
ATOM 729 C CA . ASN A 1 91 ? -10.868 1.903 10.005 1.00 96.38 91 ASN A CA 1
ATOM 730 C C . ASN A 1 91 ? -12.262 1.346 9.691 1.00 96.38 91 ASN A C 1
ATOM 732 O O . ASN A 1 91 ? -12.411 0.185 9.315 1.00 96.38 91 ASN A O 1
ATOM 736 N N . ASN A 1 92 ? -13.281 2.181 9.868 1.00 97.31 92 ASN A N 1
ATOM 737 C CA . ASN A 1 92 ? -14.681 1.860 9.577 1.00 97.31 92 ASN A CA 1
ATOM 738 C C . ASN A 1 92 ? -15.201 2.579 8.319 1.00 97.31 92 ASN A C 1
ATOM 740 O O . ASN A 1 92 ? -16.383 2.916 8.250 1.00 97.31 92 ASN A O 1
ATOM 744 N N . GLY A 1 93 ? -14.311 2.884 7.375 1.00 95.88 93 GLY A N 1
ATOM 745 C CA . GLY A 1 93 ? -14.664 3.517 6.113 1.00 95.88 93 GLY A CA 1
ATOM 746 C C . GLY A 1 93 ? -15.437 2.591 5.177 1.00 95.88 93 GLY A C 1
ATOM 747 O O . GLY A 1 93 ? -15.832 1.473 5.518 1.00 95.88 93 GLY A O 1
ATOM 748 N N . LEU A 1 94 ? -15.656 3.085 3.965 1.00 95.62 94 LEU A N 1
ATOM 749 C CA . LEU A 1 94 ? -16.296 2.347 2.889 1.00 95.62 94 LEU A CA 1
ATOM 750 C C . LEU A 1 94 ? -15.510 1.072 2.552 1.00 95.62 94 LEU A C 1
ATOM 752 O O . LEU A 1 94 ? -14.280 1.065 2.490 1.00 95.62 94 LEU A O 1
ATOM 756 N N . ILE A 1 95 ? -16.251 -0.008 2.302 1.00 96.38 95 ILE A N 1
ATOM 757 C CA . ILE A 1 95 ? -15.686 -1.273 1.827 1.00 96.38 95 ILE A CA 1
ATOM 758 C C . ILE A 1 95 ? -15.121 -1.062 0.419 1.00 96.38 95 ILE A C 1
ATOM 760 O O . ILE A 1 95 ? -15.753 -0.409 -0.413 1.00 96.38 95 ILE A O 1
ATOM 764 N N . PHE A 1 96 ? -13.954 -1.647 0.150 1.00 94.12 96 PHE A N 1
ATOM 765 C CA . PHE A 1 96 ? -13.305 -1.572 -1.154 1.00 94.12 96 PHE A CA 1
ATOM 766 C C . PHE A 1 96 ? -14.202 -2.150 -2.246 1.00 94.12 96 PHE A C 1
ATOM 768 O O . PHE A 1 96 ? -14.670 -3.288 -2.159 1.00 94.12 96 PHE A O 1
ATOM 775 N N . ASN A 1 97 ? -14.387 -1.380 -3.313 1.00 91.69 97 ASN A N 1
ATOM 776 C CA . ASN A 1 97 ? -14.962 -1.875 -4.557 1.00 91.69 97 ASN A CA 1
ATOM 777 C C . ASN A 1 97 ? -13.854 -2.413 -5.491 1.00 91.69 97 ASN A C 1
ATOM 779 O O . ASN A 1 97 ? -12.660 -2.330 -5.203 1.00 91.69 97 ASN A O 1
ATOM 783 N N . GLU A 1 98 ? -14.234 -2.958 -6.650 1.00 91.38 98 GLU A N 1
ATOM 784 C CA . GLU A 1 98 ? -13.284 -3.517 -7.630 1.00 91.38 98 GLU A CA 1
ATOM 785 C C . GLU A 1 98 ? -12.213 -2.533 -8.120 1.00 91.38 98 GLU A C 1
ATOM 787 O O . GLU A 1 98 ? -11.110 -2.944 -8.482 1.00 91.38 98 GLU A O 1
ATOM 792 N N . ILE A 1 99 ? -12.528 -1.239 -8.162 1.00 87.50 99 ILE A N 1
ATOM 793 C CA . ILE A 1 99 ? -11.585 -0.201 -8.576 1.00 87.50 99 ILE A CA 1
ATOM 794 C C . ILE A 1 99 ? -10.540 0.003 -7.479 1.00 87.50 99 ILE A C 1
ATOM 796 O O . ILE A 1 99 ? -9.355 0.075 -7.791 1.00 87.50 99 ILE A O 1
ATOM 800 N N . ASP A 1 100 ? -10.951 0.032 -6.211 1.00 88.94 100 ASP A N 1
ATOM 801 C CA . ASP A 1 100 ? -10.041 0.198 -5.072 1.00 88.94 100 ASP A CA 1
ATOM 802 C C . ASP A 1 100 ? -9.053 -0.972 -4.976 1.00 88.94 100 ASP A C 1
ATOM 804 O O . ASP A 1 100 ? -7.845 -0.767 -4.846 1.00 88.94 100 ASP A O 1
ATOM 808 N N . TRP A 1 101 ? -9.540 -2.204 -5.161 1.00 91.69 101 TRP A N 1
ATOM 809 C CA . TRP A 1 101 ? -8.689 -3.396 -5.195 1.00 91.69 101 TRP A CA 1
ATOM 810 C C . TRP A 1 101 ? -7.681 -3.389 -6.345 1.00 91.69 101 TRP A C 1
ATOM 812 O O . TRP A 1 101 ? -6.532 -3.780 -6.156 1.00 91.69 101 TRP A O 1
ATOM 822 N N . LYS A 1 102 ? -8.081 -2.945 -7.541 1.00 88.38 102 LYS A N 1
ATOM 823 C CA . LYS A 1 102 ? -7.142 -2.803 -8.663 1.00 88.38 102 LYS A CA 1
ATOM 824 C C . LYS A 1 102 ? -6.103 -1.726 -8.376 1.00 88.38 102 LYS A C 1
ATOM 826 O O . LYS A 1 102 ? -4.923 -1.954 -8.603 1.00 88.38 102 LYS A O 1
ATOM 831 N N . ARG A 1 103 ? -6.534 -0.590 -7.8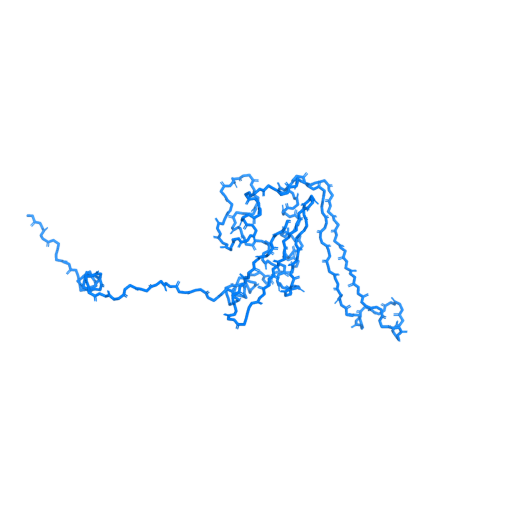24 1.00 85.06 103 ARG A N 1
ATOM 832 C CA . ARG A 1 103 ? -5.651 0.532 -7.488 1.00 85.06 103 ARG A CA 1
ATOM 833 C C . ARG A 1 103 ? -4.593 0.146 -6.469 1.00 85.06 103 ARG A C 1
ATOM 835 O O . ARG A 1 103 ? -3.434 0.469 -6.679 1.00 85.06 103 ARG A O 1
ATOM 842 N N . VAL A 1 104 ? -4.955 -0.564 -5.401 1.00 87.50 104 VAL A N 1
ATOM 843 C CA . VAL A 1 104 ? -3.977 -0.942 -4.367 1.00 87.50 104 VAL A CA 1
ATOM 844 C C . VAL A 1 104 ? -2.938 -1.950 -4.875 1.00 87.50 104 VAL A C 1
ATOM 846 O O . VAL A 1 104 ? -1.822 -1.995 -4.366 1.00 87.50 104 VAL A O 1
ATOM 849 N N . ALA A 1 105 ? -3.281 -2.727 -5.909 1.00 87.88 105 ALA A N 1
ATOM 850 C CA . ALA A 1 105 ? -2.365 -3.644 -6.584 1.00 87.88 105 ALA A CA 1
ATOM 851 C C . ALA A 1 105 ? -1.487 -2.964 -7.657 1.00 87.88 105 ALA A C 1
ATOM 853 O O . ALA A 1 105 ? -0.534 -3.579 -8.138 1.00 87.88 105 ALA A O 1
ATOM 854 N N . SER A 1 106 ? -1.777 -1.713 -8.022 1.00 83.56 106 SER A N 1
ATOM 855 C CA . SER A 1 106 ? -1.048 -0.948 -9.034 1.00 83.56 106 SER A CA 1
ATOM 856 C C . SER A 1 106 ? -0.123 0.086 -8.392 1.00 83.56 106 SER A C 1
ATOM 858 O O . SER A 1 106 ? -0.562 0.976 -7.670 1.00 83.56 106 SER A O 1
ATOM 860 N N . ILE A 1 107 ? 1.172 0.029 -8.706 1.00 76.69 107 ILE A N 1
ATOM 861 C CA . ILE A 1 107 ? 2.138 1.040 -8.252 1.00 76.69 107 ILE A CA 1
ATOM 862 C C . ILE A 1 107 ? 2.114 2.231 -9.211 1.00 76.69 107 ILE A C 1
ATOM 864 O O . ILE A 1 107 ? 2.291 2.057 -10.415 1.00 76.69 107 ILE A O 1
ATOM 868 N N . ALA A 1 108 ? 1.999 3.443 -8.661 1.00 66.50 108 ALA A N 1
ATOM 869 C CA . ALA A 1 108 ? 2.187 4.703 -9.387 1.00 66.50 108 ALA A CA 1
ATOM 870 C C . ALA A 1 108 ? 1.203 4.954 -10.550 1.00 66.50 108 ALA A C 1
ATOM 872 O O . ALA A 1 108 ? 1.499 5.745 -11.445 1.00 66.50 108 ALA A O 1
ATOM 873 N N . GLU A 1 109 ? 0.016 4.338 -10.521 1.00 65.31 109 GLU A N 1
ATOM 874 C CA . GLU A 1 109 ? -1.065 4.653 -11.471 1.00 65.31 109 GLU A CA 1
ATOM 875 C C . GLU A 1 109 ? -1.884 5.897 -11.076 1.00 65.31 109 GLU A C 1
ATOM 877 O O . GLU A 1 109 ? -2.690 6.373 -11.873 1.00 65.31 109 GLU A O 1
ATOM 882 N N . GLY A 1 110 ? -1.625 6.487 -9.901 1.00 58.09 110 GLY A N 1
ATOM 883 C CA . GLY A 1 110 ? -2.284 7.714 -9.448 1.00 58.09 110 GLY A CA 1
ATOM 884 C C . GLY A 1 110 ? -3.782 7.561 -9.165 1.00 58.09 110 GLY A C 1
ATOM 885 O O . GLY A 1 110 ? -4.439 6.619 -9.604 1.00 58.09 110 GLY A O 1
ATOM 886 N N . ASN A 1 111 ? -4.352 8.507 -8.419 1.00 60.50 111 ASN A N 1
ATOM 887 C CA . ASN A 1 111 ? -5.803 8.650 -8.339 1.00 60.50 111 ASN A CA 1
ATOM 888 C C . ASN A 1 111 ? -6.249 9.747 -9.309 1.00 60.50 111 ASN A C 1
ATOM 890 O O . ASN A 1 111 ? -5.731 10.861 -9.291 1.00 60.50 111 ASN A O 1
ATOM 894 N N . THR A 1 112 ? -7.217 9.432 -10.168 1.00 57.69 112 THR A N 1
ATOM 895 C CA . THR A 1 112 ? -7.829 10.403 -11.085 1.00 57.69 112 THR A CA 1
ATOM 896 C C . THR A 1 112 ? -8.913 11.239 -10.407 1.00 57.69 112 THR A C 1
ATOM 898 O O . THR A 1 112 ? -9.426 12.175 -11.017 1.00 57.69 112 THR A O 1
ATOM 901 N N . ASN A 1 113 ? -9.306 10.890 -9.178 1.00 61.44 113 ASN A N 1
ATOM 902 C CA . ASN A 1 113 ? -10.266 11.662 -8.408 1.00 61.44 113 ASN A CA 1
ATOM 903 C C . ASN A 1 113 ? -9.584 12.892 -7.792 1.00 61.44 113 ASN A C 1
ATOM 905 O O . ASN A 1 113 ? -8.635 12.772 -7.025 1.00 61.44 113 ASN A O 1
ATOM 909 N N . VAL A 1 114 ? -10.092 14.079 -8.114 1.00 59.50 114 VAL A N 1
ATOM 910 C CA . VAL A 1 114 ? -9.561 15.352 -7.604 1.00 59.50 114 VAL A CA 1
ATOM 911 C C . VAL A 1 114 ? -9.875 15.536 -6.113 1.00 59.50 114 VAL A C 1
ATOM 913 O O . VAL A 1 114 ? -9.193 16.295 -5.434 1.00 59.50 114 VAL A O 1
ATOM 916 N N . GLU A 1 115 ? -10.883 14.830 -5.592 1.00 60.03 115 GLU A N 1
ATOM 917 C CA . GLU A 1 115 ? -11.286 14.908 -4.182 1.00 60.03 115 GLU A CA 1
ATOM 918 C C . GLU A 1 115 ? -10.463 14.012 -3.249 1.00 60.03 115 GLU A C 1
ATOM 920 O O . GLU A 1 115 ? -10.565 14.164 -2.035 1.00 60.03 115 GLU A O 1
ATOM 925 N N . SER A 1 116 ? -9.675 13.075 -3.785 1.00 59.81 116 SER A N 1
ATOM 926 C CA . SER A 1 116 ? -8.829 12.200 -2.967 1.00 59.81 116 SER A CA 1
ATOM 927 C C . SER A 1 116 ? -7.464 12.821 -2.717 1.00 59.81 116 SER A C 1
ATOM 929 O O . SER A 1 116 ? -6.823 13.301 -3.657 1.00 59.81 116 SER A O 1
ATOM 931 N N . VAL A 1 117 ? -6.984 12.736 -1.479 1.00 58.62 117 VAL A N 1
ATOM 932 C CA . VAL A 1 117 ? -5.667 13.272 -1.098 1.00 58.62 117 VAL A CA 1
ATOM 933 C C . VAL A 1 117 ? -4.535 12.425 -1.701 1.00 58.62 117 VAL A C 1
ATOM 935 O O . VAL A 1 117 ? -3.496 12.959 -2.097 1.00 58.62 117 VAL A O 1
ATOM 938 N N . GLY A 1 118 ? -4.751 11.112 -1.856 1.00 59.47 118 GLY A N 1
ATOM 939 C CA . GLY A 1 118 ? -3.788 10.157 -2.416 1.00 59.47 118 GLY A CA 1
ATOM 940 C C . GLY A 1 118 ? -3.603 10.232 -3.940 1.00 59.47 118 GLY A C 1
ATOM 941 O O . GLY A 1 118 ? -3.860 9.260 -4.649 1.00 59.47 118 GLY A O 1
ATOM 942 N N . GLN A 1 119 ? -3.121 11.358 -4.471 1.00 51.97 119 GLN A N 1
ATOM 943 C CA . GLN A 1 119 ? -3.050 11.614 -5.920 1.00 51.97 119 GLN A CA 1
ATOM 944 C C . GLN A 1 119 ? -2.084 10.687 -6.687 1.00 51.97 119 GLN A C 1
ATOM 946 O O . GLN A 1 119 ? -2.271 10.446 -7.879 1.00 51.97 119 GLN A O 1
ATOM 951 N N . PHE A 1 120 ? -1.065 10.134 -6.023 1.00 55.31 120 PHE A N 1
ATOM 952 C CA . PHE A 1 120 ? 0.014 9.384 -6.683 1.00 55.31 120 PHE A CA 1
ATOM 953 C C . PHE A 1 120 ? -0.161 7.859 -6.658 1.00 55.31 120 PHE A C 1
ATOM 955 O O . PHE A 1 120 ? 0.581 7.161 -7.344 1.00 55.31 120 PHE A O 1
ATOM 962 N N . GLY A 1 121 ? -1.142 7.326 -5.916 1.00 61.72 121 GLY A N 1
ATOM 963 C CA . GLY A 1 121 ? -1.399 5.878 -5.870 1.00 61.72 121 GLY A CA 1
ATOM 964 C C . GLY A 1 121 ? -0.223 5.062 -5.318 1.00 61.72 121 GLY A C 1
ATOM 965 O O . GLY A 1 121 ? -0.041 3.905 -5.676 1.00 61.72 121 GLY A O 1
ATOM 966 N N . VAL A 1 122 ? 0.619 5.683 -4.489 1.00 68.44 122 VAL A N 1
ATOM 967 C CA . VAL A 1 122 ? 1.800 5.039 -3.899 1.00 68.44 122 VAL A CA 1
ATOM 968 C C . VAL A 1 122 ? 1.738 4.960 -2.372 1.00 68.44 122 VAL A C 1
ATOM 970 O O . VAL A 1 122 ? 2.461 4.166 -1.789 1.00 68.44 122 VAL A O 1
ATOM 973 N N . GLY A 1 123 ? 0.843 5.705 -1.715 1.00 77.19 123 GLY A N 1
ATOM 974 C CA . GLY A 1 123 ? 0.769 5.803 -0.251 1.00 77.19 123 GLY A CA 1
ATOM 975 C C . GLY A 1 123 ? 0.676 4.461 0.473 1.00 77.19 123 GLY A C 1
ATOM 976 O O . GLY A 1 123 ? 1.367 4.245 1.469 1.00 77.19 123 GLY A O 1
ATOM 977 N N . PHE A 1 124 ? -0.090 3.510 -0.078 1.00 85.94 124 PHE A N 1
ATOM 978 C CA . PHE A 1 124 ? -0.161 2.150 0.457 1.00 85.94 124 PHE A CA 1
ATOM 979 C C . PHE A 1 124 ? 1.211 1.466 0.513 1.00 85.94 124 PHE A C 1
ATOM 981 O O . PHE A 1 124 ? 1.534 0.858 1.523 1.00 85.94 124 PHE A O 1
ATOM 988 N N . PHE A 1 125 ? 2.065 1.618 -0.503 1.00 88.81 125 PHE A N 1
ATOM 989 C CA . PHE A 1 125 ? 3.367 0.944 -0.554 1.00 88.81 125 PHE A CA 1
ATOM 990 C C . PHE A 1 125 ? 4.341 1.422 0.530 1.00 88.81 125 PHE A C 1
ATOM 992 O O . PHE A 1 125 ? 5.345 0.758 0.773 1.00 88.81 125 PHE A O 1
ATOM 999 N N . SER A 1 126 ? 4.026 2.509 1.245 1.00 87.19 126 SER A N 1
ATOM 1000 C CA . SER A 1 126 ? 4.763 2.888 2.452 1.00 87.19 126 SER A CA 1
ATOM 1001 C C . SER A 1 126 ? 4.747 1.792 3.529 1.00 87.19 126 SER A C 1
ATOM 1003 O O . SER A 1 126 ? 5.715 1.680 4.272 1.00 87.19 126 SER A O 1
ATOM 1005 N N . VAL A 1 127 ? 3.728 0.919 3.578 1.00 90.56 127 VAL A N 1
ATOM 1006 C CA . VAL A 1 127 ? 3.652 -0.185 4.558 1.00 90.56 127 VAL A CA 1
ATOM 1007 C C . VAL A 1 127 ? 4.798 -1.195 4.430 1.00 90.56 127 VAL A C 1
ATOM 1009 O O . VAL A 1 127 ? 5.134 -1.860 5.412 1.00 90.56 127 VAL A O 1
ATOM 1012 N N . PHE A 1 128 ? 5.449 -1.267 3.262 1.00 90.88 128 PHE A N 1
ATOM 1013 C CA . PHE A 1 128 ? 6.627 -2.110 3.049 1.00 90.88 128 PHE A CA 1
ATOM 1014 C C . PHE A 1 128 ? 7.853 -1.653 3.849 1.00 90.88 128 PHE A C 1
ATOM 1016 O O . PHE A 1 128 ? 8.788 -2.427 4.017 1.00 90.88 128 PHE A O 1
ATOM 1023 N N . SER A 1 129 ? 7.849 -0.442 4.425 1.00 88.12 129 SER A N 1
ATOM 1024 C CA . SER A 1 129 ? 8.882 -0.055 5.395 1.00 88.12 129 SER A CA 1
ATOM 1025 C C . SER A 1 129 ? 8.739 -0.766 6.746 1.00 88.12 129 SER A C 1
ATOM 1027 O O . SER A 1 129 ? 9.660 -0.706 7.556 1.00 88.12 129 SER A O 1
ATOM 1029 N N . PHE A 1 130 ? 7.582 -1.380 7.025 1.00 86.06 130 PHE A N 1
ATOM 1030 C CA . PHE A 1 130 ? 7.308 -2.097 8.274 1.00 86.06 130 PHE A CA 1
ATOM 1031 C C . PHE A 1 130 ? 7.113 -3.603 8.092 1.00 86.06 130 PHE A C 1
ATOM 1033 O O . PHE A 1 130 ? 7.381 -4.346 9.033 1.00 86.06 130 PHE A O 1
ATOM 1040 N N . SER A 1 131 ? 6.633 -4.059 6.931 1.00 89.62 131 SER A N 1
ATOM 1041 C CA . SER A 1 131 ? 6.334 -5.473 6.685 1.00 89.62 131 SER A CA 1
ATOM 1042 C C . SER A 1 131 ? 6.700 -5.902 5.268 1.00 89.62 131 SER A C 1
ATOM 1044 O O . SER A 1 131 ? 6.350 -5.230 4.303 1.00 89.62 131 SER A O 1
ATOM 1046 N N . GLU A 1 132 ? 7.337 -7.064 5.138 1.00 90.94 132 GLU A N 1
ATOM 1047 C CA . GLU A 1 132 ? 7.575 -7.723 3.845 1.00 90.94 132 GLU A CA 1
ATOM 1048 C C . GLU A 1 132 ? 6.333 -8.468 3.326 1.00 90.94 132 GLU A C 1
ATOM 1050 O O . GLU A 1 132 ? 6.251 -8.776 2.139 1.00 90.94 132 GLU A O 1
ATOM 1055 N N . GLU A 1 133 ? 5.357 -8.733 4.200 1.00 93.81 133 GLU A N 1
ATOM 1056 C CA . GLU A 1 133 ? 4.170 -9.550 3.918 1.00 93.81 133 GLU A CA 1
ATOM 1057 C C . GLU A 1 133 ? 2.874 -8.811 4.315 1.00 93.81 133 GLU A C 1
ATOM 1059 O O . GLU A 1 133 ? 2.141 -9.254 5.205 1.00 93.81 133 GLU A O 1
ATOM 1064 N N . PRO A 1 134 ? 2.572 -7.634 3.732 1.00 95.19 134 PRO A N 1
ATOM 1065 C CA . PRO A 1 134 ? 1.349 -6.920 4.063 1.00 95.19 134 PRO A CA 1
ATOM 1066 C C . PRO A 1 134 ? 0.103 -7.653 3.542 1.00 95.19 134 PRO A C 1
ATOM 1068 O O . PRO A 1 134 ? 0.093 -8.249 2.460 1.00 95.19 134 PRO A O 1
ATOM 1071 N N . ILE A 1 135 ? -0.983 -7.547 4.307 1.00 95.94 135 ILE A N 1
ATOM 1072 C CA . ILE A 1 135 ? -2.310 -8.061 3.961 1.00 95.94 135 ILE A CA 1
ATOM 1073 C C . ILE A 1 135 ? -3.363 -6.977 4.196 1.00 95.94 135 ILE A C 1
ATOM 1075 O O . ILE A 1 135 ? -3.292 -6.221 5.164 1.00 95.94 135 ILE A O 1
ATOM 1079 N N . ILE A 1 136 ? -4.345 -6.900 3.301 1.00 96.00 136 ILE A N 1
ATOM 1080 C CA . ILE A 1 136 ? -5.496 -6.000 3.405 1.00 96.00 136 ILE A CA 1
ATOM 1081 C C . ILE A 1 136 ? -6.751 -6.844 3.569 1.00 96.00 136 ILE A C 1
ATOM 1083 O O . ILE A 1 136 ? -6.928 -7.828 2.856 1.00 96.00 136 ILE A O 1
ATOM 1087 N N . THR A 1 137 ? -7.654 -6.417 4.445 1.00 96.94 137 THR A N 1
ATOM 1088 C CA . THR A 1 137 ? -9.007 -6.967 4.573 1.00 96.94 137 THR A CA 1
ATOM 1089 C C . THR A 1 137 ? -10.030 -5.853 4.389 1.00 96.94 137 THR A C 1
ATOM 1091 O O . THR A 1 137 ? -9.889 -4.793 4.999 1.00 96.94 137 THR A O 1
ATOM 1094 N N . SER A 1 138 ? -11.072 -6.081 3.591 1.00 96.75 138 SER A N 1
ATOM 1095 C CA . SER A 1 138 ? -12.193 -5.147 3.450 1.00 96.75 138 SER A CA 1
ATOM 1096 C C . SER A 1 138 ? -13.483 -5.912 3.158 1.00 96.75 138 SER A C 1
ATOM 1098 O O . SER A 1 138 ? -13.554 -6.691 2.207 1.00 96.75 138 SER A O 1
ATOM 1100 N N . GLY A 1 139 ? -14.506 -5.726 3.997 1.00 95.88 139 GLY A N 1
ATOM 1101 C CA . GLY A 1 139 ? -15.729 -6.527 3.934 1.00 95.88 139 GLY A CA 1
ATOM 1102 C C . GLY A 1 139 ? -15.445 -8.016 4.163 1.00 95.88 139 GLY A C 1
ATOM 1103 O O . GLY A 1 139 ? -14.862 -8.393 5.176 1.00 95.88 139 GLY A O 1
ATOM 1104 N N . ASN A 1 140 ? -15.862 -8.861 3.222 1.00 96.81 140 ASN A N 1
ATOM 1105 C CA . ASN A 1 140 ? -15.606 -10.306 3.225 1.00 96.81 140 ASN A CA 1
ATOM 1106 C C . ASN A 1 140 ? -14.400 -10.715 2.360 1.00 96.81 140 ASN A C 1
ATOM 1108 O O . ASN A 1 140 ? -14.211 -11.908 2.119 1.00 96.81 140 ASN A O 1
ATOM 1112 N N . GLN A 1 141 ? -13.622 -9.744 1.880 1.00 97.56 141 GLN A N 1
ATOM 1113 C CA . GLN A 1 141 ? -12.513 -9.965 0.962 1.00 97.56 141 GLN A CA 1
ATOM 1114 C C . GLN A 1 141 ? -11.172 -9.595 1.577 1.00 97.56 141 GLN A C 1
ATOM 1116 O O . GLN A 1 141 ? -11.084 -8.776 2.499 1.00 97.56 141 GLN A O 1
ATOM 1121 N N . TYR A 1 142 ? -10.115 -10.187 1.035 1.00 97.44 142 TYR A N 1
ATOM 1122 C CA . TYR A 1 142 ? -8.750 -9.930 1.462 1.00 97.44 142 TYR A CA 1
ATOM 1123 C C . TYR A 1 142 ? -7.750 -10.038 0.315 1.00 97.44 142 TYR A C 1
ATOM 1125 O O . TYR A 1 142 ? -7.975 -10.745 -0.666 1.00 97.44 142 TYR A O 1
ATOM 1133 N N . MET A 1 143 ? -6.628 -9.331 0.446 1.00 96.94 143 MET A N 1
ATOM 1134 C CA . MET A 1 143 ? -5.526 -9.344 -0.511 1.00 96.94 143 MET A CA 1
ATOM 1135 C C . MET A 1 143 ? -4.188 -9.461 0.214 1.00 96.94 143 MET A C 1
ATOM 1137 O O . MET A 1 143 ? -3.858 -8.598 1.025 1.00 96.94 143 MET A O 1
ATOM 1141 N N . ALA A 1 144 ? -3.413 -10.495 -0.109 1.00 97.44 144 ALA A N 1
ATOM 1142 C CA . ALA A 1 144 ? -2.046 -10.676 0.374 1.00 97.44 144 ALA A CA 1
ATOM 1143 C C . ALA A 1 144 ? -1.030 -10.259 -0.695 1.00 97.44 144 ALA A C 1
ATOM 1145 O O . ALA A 1 144 ? -1.229 -10.537 -1.880 1.00 97.44 144 ALA A O 1
ATOM 1146 N N . PHE A 1 145 ? 0.064 -9.633 -0.268 1.00 95.75 145 PHE A N 1
ATOM 1147 C CA . PHE A 1 145 ? 1.204 -9.278 -1.110 1.00 95.75 145 PHE A CA 1
ATOM 1148 C C . PHE A 1 145 ? 2.359 -10.248 -0.856 1.00 95.75 145 PHE A C 1
ATOM 1150 O O . PHE A 1 145 ? 2.690 -10.528 0.293 1.00 95.75 145 PHE A O 1
ATOM 1157 N N . VAL A 1 146 ? 2.962 -10.770 -1.925 1.00 95.56 146 VAL A N 1
ATOM 1158 C CA . VAL A 1 146 ? 3.997 -11.809 -1.850 1.00 95.56 146 VAL A CA 1
ATOM 1159 C C . VAL A 1 146 ? 5.140 -11.484 -2.804 1.00 95.56 146 VAL A C 1
ATOM 1161 O O . VAL A 1 146 ? 4.931 -11.372 -4.017 1.00 95.56 146 VAL A O 1
ATOM 1164 N N . TRP A 1 147 ? 6.353 -11.368 -2.263 1.00 94.38 147 TRP A N 1
ATOM 1165 C CA . TRP A 1 147 ? 7.579 -11.281 -3.054 1.00 94.38 147 TRP A CA 1
ATOM 1166 C C . TRP A 1 147 ? 7.934 -12.630 -3.679 1.00 94.38 147 TRP A C 1
ATOM 1168 O O . TRP A 1 147 ? 7.773 -13.686 -3.068 1.00 94.38 147 TRP A O 1
ATOM 1178 N N . ARG A 1 148 ? 8.435 -12.589 -4.909 1.00 94.31 148 ARG A N 1
ATOM 1179 C CA . ARG A 1 148 ? 8.979 -13.743 -5.629 1.00 94.31 148 ARG A CA 1
ATOM 1180 C C . ARG A 1 148 ? 10.497 -13.712 -5.649 1.00 94.31 148 ARG A C 1
ATOM 1182 O O . ARG A 1 148 ? 11.108 -12.663 -5.459 1.00 94.31 148 ARG A O 1
ATOM 1189 N N . ASP A 1 149 ? 11.084 -14.856 -5.986 1.00 91.31 149 ASP A N 1
ATOM 1190 C CA . ASP A 1 149 ? 12.535 -15.023 -6.119 1.00 91.31 149 ASP A CA 1
ATOM 1191 C C . ASP A 1 149 ? 13.155 -14.068 -7.156 1.00 91.31 149 ASP A C 1
ATOM 1193 O O . ASP A 1 149 ? 14.316 -13.680 -7.034 1.00 91.31 149 ASP A O 1
ATOM 1197 N N . ASP A 1 150 ? 12.382 -13.639 -8.159 1.00 89.94 150 ASP A N 1
ATOM 1198 C CA . ASP A 1 150 ? 12.807 -12.667 -9.174 1.00 89.94 150 ASP A CA 1
ATOM 1199 C C . ASP A 1 150 ? 12.639 -11.194 -8.740 1.00 89.94 150 ASP A C 1
ATOM 1201 O O . ASP A 1 150 ? 12.854 -10.282 -9.538 1.00 89.94 150 ASP A O 1
ATOM 1205 N N . ASN A 1 151 ? 12.304 -10.938 -7.469 1.00 87.50 151 ASN A N 1
ATOM 1206 C CA . ASN A 1 151 ? 11.991 -9.619 -6.902 1.00 87.50 151 ASN A CA 1
ATOM 1207 C C . ASN A 1 151 ? 10.743 -8.941 -7.494 1.00 87.50 151 ASN A C 1
ATOM 1209 O O . ASN A 1 151 ? 10.559 -7.728 -7.325 1.00 87.50 151 ASN A O 1
ATOM 1213 N N . SER A 1 152 ? 9.874 -9.697 -8.170 1.00 91.19 152 SER A N 1
ATOM 1214 C CA . SER A 1 152 ? 8.519 -9.247 -8.479 1.00 91.19 152 SER A CA 1
ATOM 1215 C C . SER A 1 152 ? 7.607 -9.381 -7.257 1.00 91.19 152 SER A C 1
ATOM 1217 O O . SER A 1 152 ? 7.760 -10.273 -6.419 1.00 91.19 152 SER A O 1
ATOM 1219 N N . LEU A 1 153 ? 6.650 -8.469 -7.146 1.00 92.88 153 LEU A N 1
ATOM 1220 C CA . LEU A 1 153 ? 5.604 -8.448 -6.138 1.00 92.88 153 LEU A CA 1
ATOM 1221 C C . LEU A 1 153 ? 4.301 -8.918 -6.781 1.00 92.88 153 LEU A C 1
ATOM 1223 O O . LEU A 1 153 ? 3.838 -8.352 -7.771 1.00 92.88 153 LEU A O 1
ATOM 1227 N N . THR A 1 154 ? 3.697 -9.962 -6.222 1.00 93.94 154 THR A N 1
ATOM 1228 C CA . THR A 1 154 ? 2.406 -10.491 -6.678 1.00 93.94 154 THR A CA 1
ATOM 1229 C C . THR A 1 154 ? 1.339 -10.293 -5.609 1.00 93.94 154 THR A C 1
ATOM 1231 O O . THR A 1 154 ? 1.626 -10.426 -4.421 1.00 93.94 154 THR A O 1
ATOM 1234 N N . THR A 1 155 ? 0.097 -1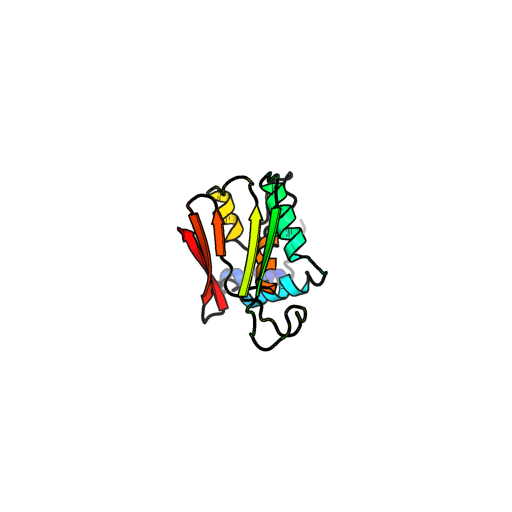0.045 -6.024 1.00 94.81 155 THR A N 1
ATOM 1235 C CA . THR A 1 155 ? -1.062 -10.024 -5.125 1.00 94.81 155 THR A CA 1
ATOM 1236 C C . THR A 1 155 ? -1.929 -11.272 -5.289 1.00 94.81 155 THR A C 1
ATOM 1238 O O . THR A 1 155 ? -2.096 -11.800 -6.388 1.00 94.81 155 THR A O 1
ATOM 1241 N N . TYR A 1 156 ? -2.503 -11.739 -4.182 1.00 96.81 156 TYR A N 1
ATOM 1242 C CA . TYR A 1 156 ? -3.492 -12.815 -4.140 1.00 96.81 156 TYR A CA 1
ATOM 1243 C C . TYR A 1 156 ? -4.746 -12.305 -3.450 1.00 96.81 156 TYR A C 1
ATOM 1245 O O . TYR A 1 156 ? -4.684 -11.961 -2.272 1.00 96.81 156 TYR A O 1
ATOM 1253 N N . ARG A 1 157 ? -5.869 -12.254 -4.173 1.00 95.31 157 ARG A N 1
ATOM 1254 C CA . ARG A 1 157 ? -7.148 -11.752 -3.661 1.00 95.31 157 ARG A CA 1
ATOM 1255 C C . ARG A 1 157 ? -8.207 -12.850 -3.613 1.00 95.31 157 ARG A C 1
ATOM 1257 O O . ARG A 1 157 ? -8.296 -13.648 -4.545 1.00 95.31 157 ARG A O 1
ATOM 1264 N N . HIS A 1 158 ? -9.014 -12.830 -2.558 1.00 94.56 158 HIS A N 1
ATOM 1265 C CA . HIS A 1 158 ? -10.241 -13.608 -2.389 1.00 94.56 158 HIS A CA 1
ATOM 1266 C C . HIS A 1 158 ? -11.372 -12.656 -1.983 1.00 94.56 158 HIS A C 1
ATOM 1268 O O . HIS A 1 158 ? -11.122 -11.822 -1.086 1.00 94.56 158 HIS A O 1
#

pLDDT: mean 83.56, std 13.9, range [43.0, 97.56]

Radius of gyration: 22.41 Å; chains: 1; bounding box: 38×41×82 Å

Organism: NCBI:txid392033

Sequence (158 aa):
MSKNLLNQSDTLRLKALQSGIENRVEVNQRMLIDKMLARYSSDFVVCRELIQNSDDAKATSFHFEITCNNNRLSSEKDFHNKTLTEIRAINNGLIFNEIDWKRVASIAEGNTNVESVGQFGVGFFSVFSFSEEPIITSGNQYMAFVWRDDNSLTTYRH